Protein AF-A0A2S9GC72-F1 (afdb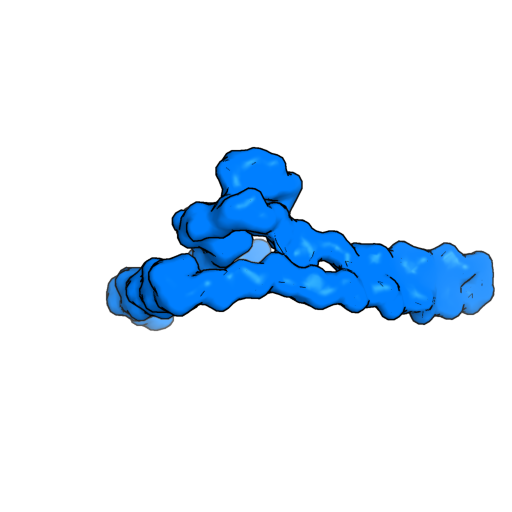_monomer_lite)

pLDDT: mean 93.56, std 5.14, range [63.34, 98.06]

Structure (mmCIF, N/CA/C/O backbone):
data_AF-A0A2S9GC72-F1
#
_entry.id   AF-A0A2S9GC72-F1
#
loop_
_atom_site.group_PDB
_atom_site.id
_atom_site.type_symbol
_atom_site.label_atom_id
_atom_site.label_alt_id
_atom_site.label_comp_id
_atom_site.label_asym_id
_atom_site.label_entity_id
_atom_site.label_seq_id
_atom_site.pdbx_PDB_ins_code
_atom_site.Cartn_x
_atom_site.Cartn_y
_atom_site.Cartn_z
_atom_site.occupancy
_atom_site.B_iso_or_equiv
_atom_site.auth_seq_id
_atom_site.auth_comp_id
_atom_site.auth_asym_id
_atom_site.auth_atom_id
_atom_site.pdbx_PDB_model_num
ATOM 1 N N . VAL A 1 1 ? -9.370 2.922 5.971 1.00 79.12 1 VAL A N 1
ATOM 2 C CA . VAL A 1 1 ? -10.715 3.375 6.407 1.00 79.12 1 VAL A CA 1
ATOM 3 C C . VAL A 1 1 ? -11.778 3.218 5.331 1.00 79.12 1 VAL A C 1
ATOM 5 O O . VAL A 1 1 ? -12.882 2.885 5.711 1.00 79.12 1 VAL A O 1
ATOM 8 N N . LEU A 1 2 ? -11.469 3.403 4.038 1.00 92.19 2 LEU A N 1
ATOM 9 C CA . LEU A 1 2 ? -12.451 3.293 2.944 1.00 92.19 2 LEU A CA 1
ATOM 10 C C . LEU A 1 2 ? -13.242 1.974 2.974 1.00 92.19 2 LEU A C 1
ATOM 12 O O . LEU A 1 2 ? -14.450 2.000 3.182 1.00 92.19 2 LEU A O 1
ATOM 16 N N . THR A 1 3 ? -12.553 0.832 2.911 1.00 92.06 3 THR A N 1
ATOM 17 C CA . THR A 1 3 ? -13.190 -0.497 2.952 1.00 92.06 3 THR A CA 1
ATOM 18 C C . THR A 1 3 ? -13.986 -0.737 4.239 1.00 92.06 3 THR A C 1
ATOM 20 O O . THR A 1 3 ? -15.102 -1.241 4.198 1.00 92.06 3 THR A O 1
ATOM 23 N N . MET A 1 4 ? -13.467 -0.301 5.394 1.00 92.25 4 MET A N 1
ATOM 24 C CA . MET A 1 4 ? -14.184 -0.382 6.680 1.00 92.25 4 MET A CA 1
ATOM 25 C C . MET A 1 4 ? -15.414 0.534 6.752 1.00 92.25 4 MET A C 1
ATOM 27 O O . MET A 1 4 ? -16.322 0.275 7.534 1.00 92.25 4 MET A O 1
ATOM 31 N N . ALA A 1 5 ? -15.447 1.600 5.955 1.00 93.81 5 ALA A N 1
ATOM 32 C CA . ALA A 1 5 ? -16.594 2.489 5.812 1.00 93.81 5 ALA A CA 1
ATOM 33 C C . ALA A 1 5 ? -17.584 2.002 4.735 1.00 93.81 5 ALA A C 1
ATOM 35 O O . ALA A 1 5 ? -18.521 2.724 4.409 1.00 93.81 5 ALA A O 1
ATOM 36 N N . GLY A 1 6 ? -17.379 0.803 4.174 1.00 92.25 6 GLY A N 1
ATOM 37 C CA . GLY A 1 6 ? -18.218 0.242 3.114 1.00 92.25 6 GLY A CA 1
ATOM 38 C C . GLY A 1 6 ? -18.016 0.892 1.744 1.00 92.25 6 GLY A C 1
ATOM 39 O O . GLY A 1 6 ? -18.833 0.679 0.854 1.00 92.25 6 GLY A O 1
ATOM 40 N N . VAL A 1 7 ? -16.956 1.686 1.570 1.00 94.56 7 VAL A N 1
ATOM 41 C CA . VAL A 1 7 ? -16.591 2.267 0.274 1.00 94.56 7 VAL A CA 1
ATOM 42 C C . VAL A 1 7 ? -15.793 1.236 -0.512 1.00 94.56 7 VAL A C 1
ATOM 44 O O . VAL A 1 7 ? -14.812 0.693 0.006 1.00 94.56 7 VAL A O 1
ATOM 47 N N . ASP A 1 8 ? -16.204 0.994 -1.757 1.00 92.81 8 ASP A N 1
ATOM 48 C CA . ASP A 1 8 ? -15.453 0.145 -2.676 1.00 92.81 8 ASP A CA 1
ATOM 49 C C . ASP A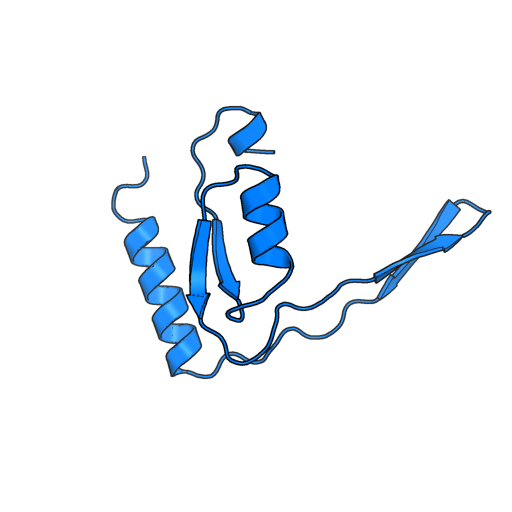 1 8 ? -14.089 0.775 -2.980 1.00 92.81 8 ASP A C 1
ATOM 51 O O . ASP A 1 8 ? -13.986 1.958 -3.310 1.00 92.81 8 ASP A O 1
ATOM 55 N N . ALA A 1 9 ? -13.025 0.003 -2.774 1.00 94.50 9 ALA A N 1
ATOM 56 C CA . ALA A 1 9 ? -11.660 0.485 -2.896 1.00 94.50 9 ALA A CA 1
ATOM 57 C C . ALA A 1 9 ? -10.698 -0.664 -3.204 1.00 94.50 9 ALA A C 1
ATOM 59 O O . ALA A 1 9 ? -10.672 -1.679 -2.504 1.00 94.50 9 ALA A O 1
ATOM 60 N N . LEU A 1 10 ? -9.841 -0.439 -4.201 1.00 95.94 10 LEU A N 1
ATOM 61 C CA . LEU A 1 10 ? -8.764 -1.339 -4.597 1.00 95.94 10 LEU A CA 1
ATOM 62 C C . LEU A 1 10 ? -7.405 -0.682 -4.330 1.00 95.94 10 LEU A C 1
ATOM 64 O O . LEU A 1 10 ? -7.122 0.407 -4.827 1.00 95.94 10 LEU A O 1
ATOM 68 N N . ALA A 1 11 ? -6.538 -1.352 -3.571 1.00 96.62 11 ALA A N 1
ATOM 69 C CA . ALA A 1 11 ? -5.156 -0.921 -3.392 1.00 96.62 11 ALA A CA 1
ATOM 70 C C . ALA A 1 11 ? -4.283 -1.431 -4.551 1.00 96.62 11 ALA A C 1
ATOM 72 O O . ALA A 1 11 ? -4.048 -2.630 -4.668 1.00 96.62 11 ALA A O 1
ATOM 73 N N . VAL A 1 12 ? -3.770 -0.537 -5.394 1.00 96.81 12 VAL A N 1
ATOM 74 C CA . VAL A 1 12 ? -2.797 -0.884 -6.444 1.00 96.81 12 VAL A CA 1
ATOM 75 C C . VAL A 1 12 ? -1.415 -0.436 -5.977 1.00 96.81 12 VAL A C 1
ATOM 77 O O . VAL A 1 12 ? -1.224 0.746 -5.691 1.00 96.81 12 VAL A O 1
ATOM 80 N N . LEU A 1 13 ? -0.459 -1.361 -5.851 1.00 95.75 13 LEU A N 1
ATOM 81 C CA . LEU A 1 13 ? 0.862 -1.056 -5.287 1.00 95.75 13 LEU A CA 1
ATOM 82 C C . LEU A 1 13 ? 1.997 -1.914 -5.868 1.00 95.75 13 LEU A C 1
ATOM 84 O O . LEU A 1 13 ? 1.762 -3.072 -6.224 1.00 95.75 13 LEU A O 1
ATOM 88 N N . PRO A 1 14 ? 3.234 -1.386 -5.912 1.00 94.88 14 PRO A N 1
ATOM 89 C CA . PRO A 1 14 ? 4.419 -2.203 -6.104 1.00 94.88 14 PRO A CA 1
ATOM 90 C C . PRO A 1 14 ? 4.738 -3.017 -4.842 1.00 94.88 14 PRO A C 1
ATOM 92 O O . PRO A 1 14 ? 4.636 -2.489 -3.732 1.00 94.88 14 PRO A O 1
ATOM 95 N N . ALA A 1 15 ? 5.137 -4.278 -5.002 1.00 94.56 15 ALA A N 1
ATOM 96 C CA . ALA A 1 15 ? 5.651 -5.099 -3.905 1.00 94.56 15 ALA A CA 1
ATOM 97 C C . ALA A 1 15 ? 6.486 -6.284 -4.413 1.00 94.56 15 ALA A C 1
ATOM 99 O O . ALA A 1 15 ? 6.226 -6.840 -5.485 1.00 94.56 15 ALA A O 1
ATOM 100 N N . ALA A 1 16 ? 7.444 -6.719 -3.593 1.00 92.44 16 ALA A N 1
ATOM 101 C CA . ALA A 1 16 ? 8.161 -7.969 -3.813 1.00 92.44 16 ALA A CA 1
ATOM 102 C C . ALA A 1 16 ? 7.268 -9.192 -3.526 1.00 92.44 16 ALA A C 1
ATOM 104 O O . ALA A 1 16 ? 6.289 -9.120 -2.783 1.00 92.44 16 ALA A O 1
ATOM 105 N N . ALA A 1 17 ? 7.630 -10.354 -4.080 1.00 84.38 17 ALA A N 1
ATOM 106 C CA . ALA A 1 17 ? 6.807 -11.569 -4.017 1.00 84.38 17 ALA A CA 1
ATOM 107 C C . ALA A 1 17 ? 6.441 -12.030 -2.589 1.00 84.38 17 ALA A C 1
ATOM 109 O O . ALA A 1 17 ? 5.375 -12.603 -2.389 1.00 84.38 17 ALA A O 1
ATOM 110 N N . ASN A 1 18 ? 7.305 -11.767 -1.605 1.00 86.75 18 ASN A N 1
ATOM 111 C CA . ASN A 1 18 ? 7.117 -12.167 -0.204 1.00 86.75 18 ASN A CA 1
ATOM 112 C C . ASN A 1 18 ? 7.036 -10.956 0.737 1.00 86.75 18 ASN A C 1
ATOM 114 O O . ASN A 1 18 ? 7.452 -11.032 1.894 1.00 86.75 18 ASN A O 1
ATOM 118 N N . ASP A 1 19 ? 6.564 -9.821 0.230 1.00 93.62 19 ASP A N 1
ATOM 119 C CA . ASP A 1 19 ? 6.512 -8.589 1.004 1.00 93.62 19 ASP A CA 1
ATOM 120 C C . ASP A 1 19 ? 5.515 -8.690 2.180 1.00 93.62 19 ASP A C 1
ATOM 122 O O . ASP A 1 19 ? 4.343 -9.041 1.968 1.00 93.62 19 ASP A O 1
ATOM 126 N N . PRO A 1 20 ? 5.921 -8.355 3.423 1.00 94.31 20 PRO A N 1
ATOM 127 C CA . PRO A 1 20 ? 5.017 -8.326 4.573 1.00 94.31 20 PRO A CA 1
ATOM 128 C C . PRO A 1 20 ? 3.774 -7.448 4.365 1.00 94.31 20 PRO A C 1
ATOM 130 O O . PRO A 1 20 ? 2.716 -7.746 4.928 1.00 94.31 20 PRO A O 1
ATOM 133 N N . LEU A 1 21 ? 3.864 -6.402 3.536 1.00 94.62 21 LEU A N 1
ATOM 134 C CA . LEU A 1 21 ? 2.744 -5.527 3.194 1.00 94.62 21 LEU A CA 1
ATOM 135 C C . LEU A 1 21 ? 1.600 -6.293 2.516 1.00 94.62 21 LEU A C 1
ATOM 137 O O . LEU A 1 21 ? 0.434 -6.056 2.834 1.00 94.62 21 LEU A O 1
ATOM 141 N N . VAL A 1 22 ? 1.914 -7.251 1.639 1.00 95.31 22 VAL A N 1
ATOM 142 C CA . VAL A 1 22 ? 0.907 -8.072 0.944 1.00 95.31 22 VAL A CA 1
ATOM 143 C C . VAL A 1 22 ? 0.174 -8.973 1.939 1.00 95.31 22 VAL A C 1
ATOM 145 O O . VAL A 1 22 ? -1.056 -9.050 1.933 1.00 95.31 22 VAL A O 1
ATOM 148 N N . SER A 1 23 ? 0.918 -9.581 2.868 1.00 94.88 23 SER A N 1
ATOM 149 C CA . SER A 1 23 ? 0.336 -10.398 3.942 1.00 94.88 23 SER A CA 1
ATOM 150 C C . SER A 1 23 ? -0.562 -9.571 4.873 1.00 94.88 23 SER A C 1
ATOM 152 O O . SER A 1 23 ? -1.621 -10.039 5.305 1.00 94.88 23 SER A O 1
ATOM 154 N N . ALA A 1 24 ? -0.174 -8.324 5.158 1.00 95.31 24 ALA A N 1
ATOM 155 C CA . ALA A 1 24 ? -0.971 -7.403 5.961 1.00 95.31 24 ALA A CA 1
ATOM 156 C C . ALA A 1 24 ? -2.277 -7.000 5.254 1.00 95.31 24 ALA A C 1
ATOM 158 O O . ALA A 1 24 ? -3.336 -7.025 5.884 1.00 95.31 24 ALA A O 1
ATOM 159 N N . LEU A 1 25 ? -2.231 -6.694 3.951 1.00 95.69 25 LEU A N 1
ATOM 160 C CA . LEU A 1 25 ? -3.423 -6.379 3.153 1.00 95.69 25 LEU A CA 1
ATOM 161 C C . LEU A 1 25 ? -4.407 -7.554 3.110 1.00 95.69 25 LEU A C 1
ATOM 163 O O . LEU A 1 25 ? -5.608 -7.356 3.308 1.00 95.69 25 LEU A O 1
ATOM 167 N N . GLN A 1 26 ? -3.897 -8.776 2.928 1.00 95.19 26 GLN A N 1
ATOM 168 C CA . GLN A 1 26 ? -4.711 -9.989 2.956 1.00 95.19 26 GLN A CA 1
ATOM 169 C C . GLN A 1 26 ? -5.364 -10.204 4.326 1.00 95.19 26 GLN A C 1
ATOM 171 O O . GLN A 1 26 ? -6.567 -10.451 4.400 1.00 95.19 26 GLN A O 1
ATOM 176 N N . SER A 1 27 ? -4.596 -10.062 5.410 1.00 96.12 27 SER A N 1
ATOM 177 C CA . SER A 1 27 ? -5.107 -10.209 6.781 1.00 96.12 27 SER A CA 1
ATOM 178 C C . SER A 1 27 ? -6.166 -9.157 7.125 1.00 96.12 27 SER A C 1
ATOM 180 O O . SER A 1 27 ? -7.096 -9.437 7.876 1.00 96.12 27 SER A O 1
ATOM 182 N N . ALA A 1 28 ? -6.047 -7.955 6.555 1.00 95.19 28 ALA A N 1
ATOM 183 C CA . ALA A 1 28 ? -7.002 -6.864 6.718 1.00 95.19 28 ALA A CA 1
ATOM 184 C C . ALA A 1 28 ? -8.214 -6.945 5.767 1.00 95.19 28 ALA A C 1
ATOM 186 O O . ALA A 1 28 ? -9.055 -6.046 5.798 1.00 95.19 28 ALA A O 1
ATOM 187 N N . ALA A 1 29 ? -8.301 -7.980 4.919 1.00 94.62 29 ALA A N 1
ATOM 188 C CA . ALA A 1 29 ? -9.332 -8.141 3.890 1.00 94.62 29 ALA A CA 1
ATOM 189 C C . ALA A 1 29 ? -9.493 -6.904 2.979 1.00 94.62 29 ALA A C 1
ATOM 191 O O . ALA A 1 29 ? -10.599 -6.550 2.569 1.00 94.62 29 ALA A O 1
ATOM 192 N N . VAL A 1 30 ? -8.385 -6.227 2.669 1.00 96.50 30 VAL A N 1
ATOM 193 C CA . VAL A 1 30 ? -8.363 -5.106 1.721 1.00 96.50 30 VAL A CA 1
ATOM 194 C C . VAL A 1 30 ? -8.163 -5.677 0.316 1.00 96.50 30 VAL A C 1
ATOM 196 O O . VAL A 1 30 ? -7.183 -6.390 0.123 1.00 96.50 30 VAL A O 1
ATOM 199 N N . PRO A 1 31 ? -9.026 -5.393 -0.675 1.00 96.25 31 PRO A N 1
ATOM 200 C CA . PRO A 1 31 ? -8.765 -5.771 -2.062 1.00 96.25 31 PRO A CA 1
ATOM 201 C C . PRO A 1 31 ? -7.486 -5.103 -2.572 1.00 96.25 31 PRO A C 1
ATOM 203 O O . PRO A 1 31 ? -7.286 -3.902 -2.369 1.00 96.25 31 PRO A O 1
ATOM 206 N N . TYR A 1 32 ? -6.623 -5.854 -3.257 1.00 96.38 32 TYR A N 1
ATOM 207 C CA . TYR A 1 32 ? -5.374 -5.312 -3.787 1.00 96.38 32 TYR A CA 1
ATOM 208 C C . TYR A 1 32 ? -4.961 -5.920 -5.131 1.00 96.38 32 TYR A C 1
ATOM 210 O O . TYR A 1 32 ? -5.314 -7.052 -5.462 1.00 96.38 32 TYR A O 1
ATOM 218 N N . ARG A 1 33 ? -4.153 -5.165 -5.882 1.00 96.38 33 ARG A N 1
ATOM 219 C CA . ARG A 1 33 ? -3.420 -5.596 -7.078 1.00 96.38 33 ARG A CA 1
ATOM 220 C C . ARG A 1 33 ? -1.941 -5.272 -6.878 1.00 96.38 33 AR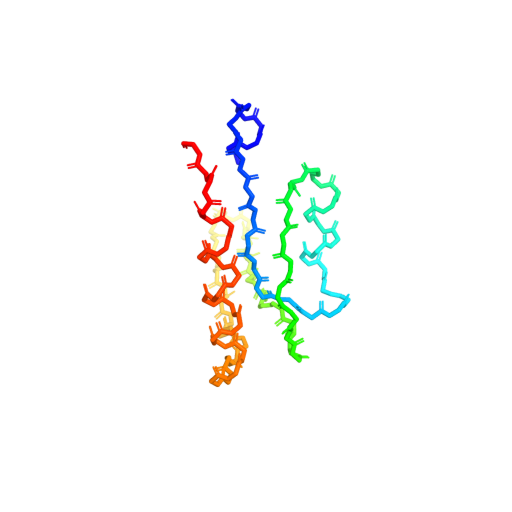G A C 1
ATOM 222 O O . ARG A 1 33 ? -1.577 -4.110 -6.706 1.00 96.38 33 ARG A O 1
ATOM 229 N N . VAL A 1 34 ? -1.101 -6.305 -6.906 1.00 96.00 34 VAL A N 1
ATOM 230 C CA . VAL A 1 34 ? 0.356 -6.155 -6.807 1.00 96.00 34 VAL A CA 1
ATOM 231 C C . VAL A 1 34 ? 0.958 -5.983 -8.197 1.00 96.00 34 VAL A C 1
ATOM 233 O O . VAL A 1 34 ? 0.640 -6.741 -9.115 1.00 96.00 34 VAL A O 1
ATOM 236 N N . VAL A 1 35 ? 1.866 -5.021 -8.324 1.00 95.38 35 VAL A N 1
ATOM 237 C CA . VAL A 1 35 ? 2.809 -4.917 -9.439 1.00 95.38 35 VAL A CA 1
ATOM 238 C C . VAL A 1 35 ? 4.177 -5.385 -8.934 1.00 95.38 35 VAL A C 1
ATOM 240 O O . VAL A 1 35 ? 4.723 -4.762 -8.027 1.00 95.38 35 VAL A O 1
ATOM 243 N N . PRO A 1 36 ? 4.724 -6.501 -9.440 1.00 93.00 36 PRO A N 1
ATOM 244 C CA . PRO A 1 36 ? 5.953 -7.062 -8.891 1.00 93.00 36 PRO A CA 1
ATOM 245 C C . PRO A 1 36 ? 7.146 -6.102 -8.972 1.00 93.00 36 PRO A C 1
ATOM 247 O O . PRO A 1 36 ? 7.378 -5.481 -10.011 1.00 93.00 36 PRO A O 1
ATOM 250 N N . THR A 1 37 ? 7.926 -6.036 -7.894 1.00 91.69 37 THR A N 1
ATOM 251 C CA . THR A 1 37 ? 9.227 -5.350 -7.834 1.00 91.69 37 THR A CA 1
ATOM 252 C C . THR A 1 37 ? 10.307 -6.256 -7.253 1.00 91.69 37 THR A C 1
ATOM 254 O O . THR A 1 37 ? 10.009 -7.224 -6.555 1.00 91.69 37 THR A O 1
ATOM 257 N N . ASP A 1 38 ? 11.570 -5.935 -7.537 1.00 89.12 38 ASP A N 1
ATOM 258 C CA . ASP A 1 38 ? 12.718 -6.711 -7.049 1.00 89.12 38 ASP A CA 1
ATOM 259 C C . ASP A 1 38 ? 12.990 -6.467 -5.557 1.00 89.12 38 ASP A C 1
ATOM 261 O O . ASP A 1 38 ? 13.358 -7.379 -4.817 1.00 89.12 38 ASP A O 1
ATOM 265 N N . GLU A 1 39 ? 12.781 -5.229 -5.109 1.00 90.50 39 GLU A N 1
ATOM 266 C CA . GLU A 1 39 ? 12.982 -4.804 -3.727 1.00 90.50 39 GLU A CA 1
ATOM 267 C C . GLU A 1 39 ? 11.647 -4.725 -2.966 1.00 90.50 39 GLU A C 1
ATOM 269 O O . GLU A 1 39 ? 10.608 -4.411 -3.567 1.00 90.50 39 GLU A O 1
ATOM 274 N N . PRO A 1 40 ? 11.658 -5.002 -1.648 1.00 90.88 40 PRO A N 1
ATOM 275 C CA . PRO A 1 40 ? 10.478 -4.869 -0.806 1.00 90.88 40 PRO A CA 1
ATOM 276 C C . PRO A 1 40 ? 10.073 -3.401 -0.604 1.00 90.88 40 PRO A C 1
ATOM 278 O O . PRO A 1 40 ? 10.851 -2.464 -0.800 1.00 90.88 40 PRO A O 1
ATOM 281 N N . ALA A 1 41 ? 8.838 -3.202 -0.160 1.00 92.00 41 ALA A N 1
ATOM 282 C CA . ALA A 1 41 ? 8.322 -1.936 0.311 1.00 92.00 41 ALA A CA 1
ATOM 283 C C . ALA A 1 41 ? 9.110 -1.460 1.536 1.00 92.00 41 ALA A C 1
ATOM 285 O O . ALA A 1 41 ? 9.477 -2.234 2.422 1.00 92.00 41 ALA A O 1
ATOM 286 N N . ARG A 1 42 ? 9.324 -0.145 1.598 1.00 93.44 42 ARG A N 1
ATOM 287 C CA . ARG A 1 42 ? 10.014 0.476 2.725 1.00 93.44 42 ARG A CA 1
ATOM 288 C C . ARG A 1 42 ? 9.292 0.265 4.056 1.00 93.44 42 ARG A C 1
ATOM 290 O O . ARG A 1 42 ? 8.061 0.266 4.130 1.00 93.44 42 ARG A O 1
ATOM 297 N N . THR A 1 43 ? 10.070 0.247 5.123 1.00 92.31 43 THR A N 1
ATOM 298 C CA . THR A 1 43 ? 9.631 0.274 6.510 1.00 92.31 43 THR A CA 1
ATOM 299 C C . THR A 1 43 ? 9.823 1.668 7.101 1.00 92.31 43 THR A C 1
ATOM 301 O O . THR A 1 43 ? 10.926 2.204 7.165 1.00 92.31 43 THR A O 1
ATOM 304 N N . ASN A 1 44 ? 8.736 2.251 7.605 1.00 93.25 44 ASN A N 1
ATOM 305 C CA . ASN A 1 44 ? 8.810 3.457 8.426 1.00 93.25 44 ASN A CA 1
ATOM 306 C C . ASN A 1 44 ? 8.805 3.054 9.902 1.00 93.25 44 ASN A C 1
ATOM 308 O O . ASN A 1 44 ? 7.866 2.399 10.361 1.00 93.25 44 ASN A O 1
ATOM 312 N N . LEU A 1 45 ? 9.815 3.482 10.656 1.00 95.38 45 LEU A N 1
ATOM 313 C CA . LEU A 1 45 ? 9.915 3.208 12.086 1.00 95.38 45 LEU A CA 1
ATOM 314 C C . LEU A 1 45 ? 9.408 4.408 12.889 1.00 95.38 45 LEU A C 1
ATOM 316 O O . LEU A 1 45 ? 9.823 5.544 12.664 1.00 95.38 45 LEU A O 1
ATOM 320 N N . THR A 1 46 ? 8.518 4.147 13.844 1.00 97.06 46 THR A N 1
ATOM 321 C CA . THR A 1 46 ? 8.094 5.134 14.845 1.00 97.06 46 THR A CA 1
ATOM 322 C C . THR A 1 46 ? 8.548 4.660 16.218 1.00 97.06 46 THR A C 1
ATOM 324 O O . THR A 1 46 ? 8.206 3.553 16.630 1.00 97.06 46 THR A O 1
ATOM 327 N N . ILE A 1 47 ? 9.320 5.493 16.908 1.00 97.75 47 ILE A N 1
ATOM 328 C CA . ILE A 1 47 ? 9.784 5.264 18.277 1.00 97.75 47 ILE A CA 1
ATOM 329 C C . ILE A 1 47 ? 8.974 6.184 19.181 1.00 97.75 47 ILE A C 1
ATOM 331 O O . ILE A 1 47 ? 8.981 7.394 18.967 1.00 97.75 47 ILE A O 1
ATOM 335 N N . THR A 1 48 ? 8.285 5.615 20.167 1.00 97.94 48 THR A N 1
ATOM 336 C CA . THR A 1 48 ? 7.551 6.375 21.185 1.00 97.94 48 THR A CA 1
ATOM 337 C C . THR A 1 48 ? 8.315 6.313 22.499 1.00 97.94 48 THR A C 1
ATOM 339 O O . THR A 1 48 ? 8.647 5.226 22.972 1.00 97.94 48 THR A O 1
ATOM 342 N N . GLU A 1 49 ? 8.585 7.473 23.085 1.00 98.00 49 GLU A N 1
ATOM 343 C CA . GLU A 1 49 ? 9.291 7.618 24.356 1.00 98.00 49 GLU A CA 1
ATOM 344 C C . GLU A 1 49 ? 8.307 7.754 25.528 1.00 98.00 49 GLU A C 1
ATOM 346 O O . GLU A 1 49 ? 7.104 7.957 25.354 1.00 98.00 49 GLU A O 1
ATOM 351 N N . HIS A 1 50 ? 8.813 7.611 26.755 1.00 97.06 50 HIS A N 1
ATOM 352 C CA . HIS A 1 50 ? 7.990 7.591 27.972 1.00 97.06 50 HIS A CA 1
ATOM 353 C C . HIS A 1 50 ? 7.281 8.924 28.256 1.00 97.06 50 HIS A C 1
ATOM 355 O O . HIS A 1 50 ? 6.284 8.946 28.973 1.00 97.06 50 HIS A O 1
ATOM 361 N N . ASP A 1 51 ? 7.793 10.025 27.711 1.00 96.94 51 ASP A N 1
ATOM 362 C CA . ASP A 1 51 ? 7.207 11.364 27.810 1.00 96.94 51 ASP A CA 1
ATOM 363 C C . ASP A 1 51 ? 6.139 11.633 26.730 1.00 96.94 51 ASP A C 1
ATOM 365 O O . ASP A 1 51 ? 5.552 12.714 26.694 1.00 96.94 51 ASP A O 1
ATOM 369 N N . GLY A 1 52 ? 5.865 10.651 25.864 1.00 97.00 52 GLY A N 1
ATOM 370 C CA . GLY A 1 52 ? 4.929 10.767 24.749 1.00 97.00 52 GLY A CA 1
ATOM 371 C C . GLY A 1 52 ? 5.531 11.373 23.478 1.00 97.00 52 GLY A C 1
ATOM 372 O O . GLY A 1 52 ? 4.819 11.474 22.474 1.00 97.00 52 GLY A O 1
ATOM 373 N N . THR A 1 53 ? 6.816 11.741 23.475 1.00 97.62 53 THR A N 1
ATOM 374 C CA . THR A 1 53 ? 7.524 12.164 22.262 1.00 97.62 53 THR A CA 1
ATOM 375 C C . THR A 1 53 ? 7.579 11.008 21.263 1.00 97.62 53 THR A C 1
ATOM 377 O O . THR A 1 53 ? 7.742 9.843 21.633 1.00 97.62 53 THR A O 1
ATOM 380 N N . THR A 1 54 ? 7.418 11.319 19.971 1.00 98.06 54 THR A N 1
ATOM 381 C CA . THR A 1 54 ? 7.554 10.331 18.893 1.00 98.06 54 THR A CA 1
ATOM 382 C C . THR A 1 54 ? 8.635 10.745 17.904 1.00 98.06 54 THR A C 1
ATOM 384 O O . THR A 1 54 ? 8.622 11.857 17.377 1.00 98.06 54 THR A O 1
ATOM 387 N N . THR A 1 55 ? 9.556 9.828 17.617 1.00 97.38 55 THR A N 1
ATOM 388 C CA . THR A 1 55 ? 10.578 9.988 16.578 1.00 97.38 55 THR A CA 1
ATOM 389 C C . THR A 1 55 ? 10.232 9.098 15.391 1.00 97.38 55 THR A C 1
ATOM 391 O O . THR A 1 55 ? 10.067 7.887 15.540 1.00 97.38 55 THR A O 1
ATOM 394 N N . LYS A 1 56 ? 10.118 9.691 14.197 1.00 96.94 56 LYS A N 1
ATOM 395 C CA . LYS A 1 56 ? 9.789 8.981 12.953 1.00 96.94 56 LYS A CA 1
ATOM 396 C C . LYS A 1 56 ? 11.004 8.899 12.039 1.00 96.94 56 LYS A C 1
ATOM 398 O O . LYS A 1 56 ? 11.499 9.926 11.578 1.00 96.94 56 LYS A O 1
ATOM 403 N N . ILE A 1 57 ? 11.423 7.682 11.723 1.00 96.94 57 ILE A N 1
ATOM 404 C CA . ILE A 1 57 ? 12.503 7.386 10.782 1.00 96.94 57 ILE A CA 1
ATOM 405 C C . ILE A 1 57 ? 11.864 6.819 9.512 1.00 96.94 57 ILE A C 1
ATOM 407 O O . ILE A 1 57 ? 11.173 5.803 9.561 1.00 96.94 57 ILE A O 1
ATOM 411 N N . ASN A 1 58 ? 12.065 7.500 8.384 1.00 94.12 58 ASN A N 1
ATOM 412 C CA . ASN A 1 58 ? 11.536 7.084 7.086 1.00 94.12 58 ASN A CA 1
ATOM 413 C C . ASN A 1 58 ? 12.713 6.766 6.172 1.00 94.12 58 ASN A C 1
ATOM 415 O O . ASN A 1 58 ? 13.491 7.665 5.845 1.00 94.12 58 ASN A O 1
ATOM 419 N N . GLU A 1 59 ? 12.841 5.513 5.760 1.00 92.00 59 GLU A N 1
ATOM 420 C CA . GLU A 1 59 ? 13.819 5.152 4.743 1.00 92.00 59 GLU A CA 1
ATOM 421 C C . GLU A 1 59 ? 13.320 5.547 3.338 1.00 92.00 59 GLU A C 1
ATOM 423 O O . GLU A 1 59 ? 12.103 5.664 3.095 1.00 92.00 59 GLU A O 1
ATOM 428 N N . PRO A 1 60 ? 14.239 5.810 2.393 1.00 91.88 60 PRO A N 1
ATOM 429 C CA . PRO A 1 60 ? 13.884 5.917 0.986 1.00 91.88 60 PRO A CA 1
ATOM 430 C C . PRO A 1 60 ? 13.149 4.658 0.518 1.00 91.88 60 P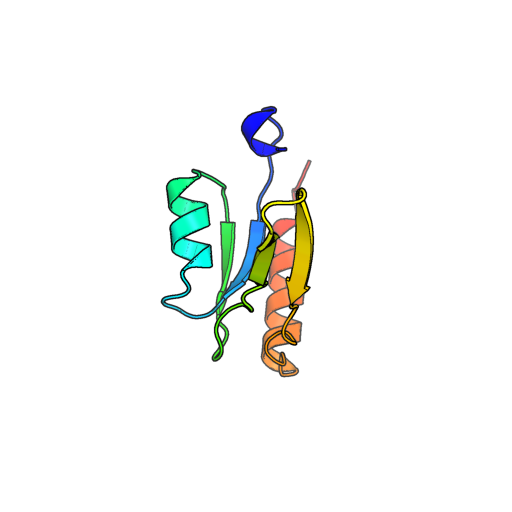RO A C 1
ATOM 432 O O . PRO A 1 60 ? 13.447 3.553 0.956 1.00 91.88 60 PRO A O 1
ATOM 435 N N . GLY A 1 61 ? 12.174 4.830 -0.373 1.00 88.81 61 GLY A N 1
ATOM 436 C CA . GLY A 1 61 ? 11.561 3.687 -1.045 1.00 88.81 61 GLY A CA 1
ATOM 437 C C . GLY A 1 61 ? 12.515 3.047 -2.050 1.00 88.81 61 GLY A C 1
ATOM 438 O O . GLY A 1 61 ? 13.448 3.703 -2.520 1.00 88.81 61 GLY A O 1
ATOM 439 N N . ALA A 1 62 ? 12.224 1.798 -2.414 1.00 89.31 62 ALA A N 1
ATOM 440 C CA . ALA A 1 62 ? 12.861 1.127 -3.538 1.00 89.31 62 ALA A CA 1
ATOM 441 C C . ALA A 1 62 ? 12.792 1.991 -4.806 1.00 89.31 62 ALA A C 1
ATOM 443 O O . ALA A 1 62 ? 11.774 2.635 -5.094 1.00 89.31 62 ALA A O 1
ATOM 444 N N . THR A 1 63 ? 13.876 1.995 -5.580 1.00 90.31 63 THR A N 1
ATOM 445 C CA . THR A 1 63 ? 13.891 2.697 -6.866 1.00 90.31 63 THR A CA 1
ATOM 446 C C . THR A 1 63 ? 13.118 1.879 -7.892 1.00 90.31 63 THR A C 1
ATOM 448 O O . THR A 1 63 ? 13.448 0.726 -8.152 1.00 90.31 63 THR A O 1
ATOM 451 N N . LEU A 1 64 ? 12.110 2.486 -8.519 1.00 90.94 64 LEU A N 1
ATOM 452 C CA . LEU A 1 64 ? 11.440 1.881 -9.666 1.00 90.94 64 LEU A CA 1
ATOM 453 C C . LEU A 1 64 ? 12.235 2.197 -10.931 1.00 90.94 64 LEU A C 1
ATOM 455 O O . LEU A 1 64 ? 12.426 3.363 -11.279 1.00 90.94 64 LEU A O 1
ATOM 459 N N . ASN A 1 65 ? 12.685 1.157 -11.629 1.00 91.44 65 ASN A N 1
ATOM 460 C CA . ASN A 1 65 ? 13.195 1.316 -12.985 1.00 91.44 65 ASN A CA 1
ATOM 461 C C . ASN A 1 65 ? 12.046 1.674 -13.951 1.00 91.44 65 ASN A C 1
ATOM 463 O O . ASN A 1 65 ? 10.862 1.596 -13.612 1.00 91.44 65 ASN A O 1
ATOM 467 N N . GLU A 1 66 ? 12.393 2.083 -15.170 1.00 95.12 66 GLU A N 1
ATOM 468 C CA . GLU A 1 66 ? 11.417 2.566 -16.152 1.00 95.12 66 GLU A CA 1
ATOM 469 C C . GLU A 1 66 ? 10.341 1.522 -16.495 1.00 95.12 66 GLU A C 1
ATOM 471 O O . GLU A 1 66 ? 9.163 1.863 -16.620 1.00 95.12 66 GLU A O 1
ATOM 476 N N . SER A 1 67 ? 10.713 0.242 -16.591 1.00 93.62 67 SER A N 1
ATOM 477 C CA . SER A 1 67 ? 9.761 -0.833 -16.885 1.00 93.62 67 SER A CA 1
ATOM 478 C C . SER A 1 67 ? 8.787 -1.073 -15.731 1.00 93.62 67 SER A C 1
ATOM 480 O O . SER A 1 67 ? 7.5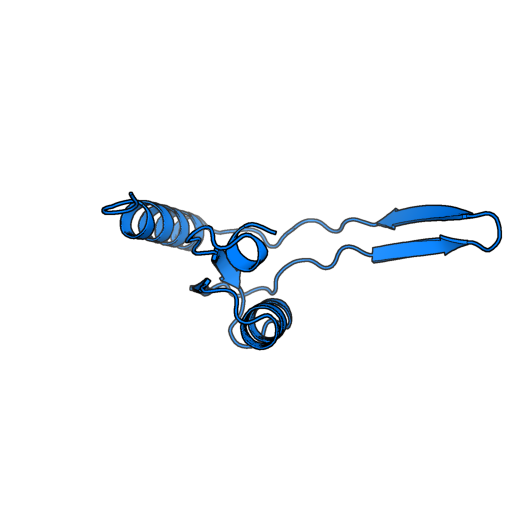89 -1.209 -15.978 1.00 93.62 67 SER A O 1
ATOM 482 N N . ALA A 1 68 ? 9.262 -1.069 -14.483 1.00 92.50 68 ALA A N 1
ATOM 483 C CA . ALA A 1 68 ? 8.417 -1.201 -13.299 1.00 92.50 68 AL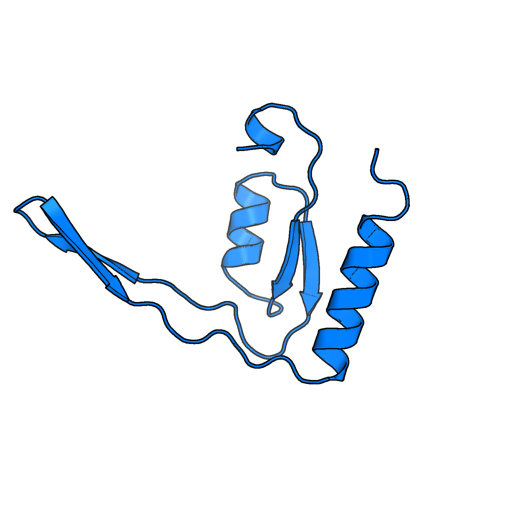A A CA 1
ATOM 484 C C . ALA A 1 68 ? 7.475 0.001 -13.147 1.00 92.50 68 ALA A C 1
ATOM 486 O O . ALA A 1 68 ? 6.291 -0.176 -12.860 1.00 92.50 68 ALA A O 1
ATOM 487 N N . LEU A 1 69 ? 7.967 1.219 -13.398 1.00 95.38 69 LEU A N 1
ATOM 488 C CA . LEU A 1 69 ? 7.150 2.431 -13.355 1.00 95.38 69 LEU A CA 1
ATOM 489 C C . LEU A 1 69 ? 6.042 2.409 -14.415 1.00 95.38 69 LEU A C 1
ATOM 491 O O . LEU A 1 69 ? 4.899 2.768 -14.121 1.00 95.38 69 LEU A O 1
ATOM 495 N N . ARG A 1 70 ? 6.357 1.957 -15.632 1.00 97.56 70 ARG A N 1
ATOM 496 C CA . ARG A 1 70 ? 5.369 1.804 -16.703 1.00 97.56 70 ARG A CA 1
ATOM 497 C C . ARG A 1 70 ? 4.327 0.745 -16.356 1.00 97.56 70 ARG A C 1
ATOM 499 O O . ARG A 1 70 ? 3.142 1.046 -16.404 1.00 97.56 70 ARG A O 1
ATOM 506 N N . ALA A 1 71 ? 4.760 -0.438 -15.920 1.00 96.50 71 ALA A N 1
ATOM 507 C CA . ALA A 1 71 ? 3.853 -1.504 -15.497 1.00 96.50 71 ALA A CA 1
ATOM 508 C C . ALA A 1 71 ? 2.938 -1.062 -14.345 1.00 96.50 71 ALA A C 1
ATOM 510 O O . ALA A 1 71 ? 1.757 -1.405 -14.321 1.00 96.50 71 ALA A O 1
ATOM 511 N N . PHE A 1 72 ? 3.467 -0.273 -13.406 1.00 96.75 72 PHE A N 1
ATOM 512 C CA . PHE A 1 72 ? 2.671 0.274 -12.315 1.00 96.75 72 PHE A CA 1
ATOM 513 C C . PHE A 1 72 ? 1.646 1.296 -12.805 1.00 96.75 72 PHE A C 1
ATOM 515 O O . PHE A 1 72 ? 0.488 1.241 -12.397 1.00 96.75 72 PHE A O 1
ATOM 522 N N . THR A 1 73 ? 2.044 2.173 -13.725 1.00 97.56 73 THR A N 1
ATOM 523 C CA . THR A 1 73 ? 1.142 3.149 -14.349 1.00 97.56 73 THR A CA 1
ATOM 524 C C . THR A 1 73 ? 0.008 2.455 -15.104 1.00 97.56 73 THR A C 1
ATOM 526 O O . THR A 1 73 ? -1.156 2.776 -14.875 1.00 97.56 73 THR A O 1
ATOM 529 N N . ASP A 1 74 ? 0.331 1.464 -15.936 1.00 97.94 74 ASP A N 1
ATOM 530 C CA . ASP A 1 74 ? -0.652 0.693 -16.702 1.00 97.94 74 ASP A CA 1
ATOM 531 C C . ASP A 1 74 ? -1.630 -0.032 -15.759 1.00 97.94 74 ASP A C 1
ATOM 533 O O . ASP A 1 74 ? -2.841 0.049 -15.934 1.00 97.94 74 ASP A O 1
ATOM 537 N N . ALA A 1 75 ? -1.130 -0.642 -14.677 1.00 97.56 75 ALA A N 1
ATOM 538 C CA . ALA A 1 75 ? -1.977 -1.312 -13.690 1.00 97.56 75 ALA A CA 1
ATOM 539 C C . ALA A 1 75 ? -2.948 -0.364 -12.967 1.00 97.56 75 ALA A C 1
ATOM 541 O O . ALA A 1 75 ? -4.054 -0.781 -12.615 1.00 97.56 75 ALA A O 1
ATOM 542 N N . VAL A 1 76 ? -2.538 0.885 -12.724 1.00 97.25 76 VAL A N 1
ATOM 543 C CA . VAL A 1 76 ? -3.405 1.920 -12.145 1.00 97.25 76 VAL A CA 1
ATOM 544 C C . VAL A 1 76 ? -4.472 2.349 -13.148 1.00 97.25 76 VAL A C 1
ATOM 546 O O . VAL A 1 76 ? -5.637 2.447 -12.769 1.00 97.25 76 VAL A O 1
ATOM 549 N N . LEU A 1 77 ? -4.102 2.573 -14.412 1.00 97.50 77 LEU A N 1
ATOM 550 C CA . LEU A 1 77 ? -5.050 2.954 -15.464 1.00 97.50 77 LEU A CA 1
ATOM 551 C C . LEU A 1 77 ? -6.086 1.855 -15.712 1.00 97.50 77 LEU A C 1
ATOM 553 O O . LEU A 1 77 ? -7.277 2.145 -15.705 1.00 97.50 77 LEU A O 1
ATOM 557 N N . ASP A 1 78 ? -5.649 0.601 -15.827 1.00 96.75 78 ASP A N 1
ATOM 558 C CA . ASP A 1 78 ? -6.530 -0.564 -15.951 1.00 96.75 78 ASP A CA 1
ATOM 559 C C . ASP A 1 78 ? -7.520 -0.670 -14.783 1.00 96.75 78 ASP A C 1
ATOM 561 O O . ASP A 1 78 ? -8.670 -1.045 -14.966 1.00 96.75 78 ASP A O 1
ATOM 565 N N . ALA A 1 79 ? -7.055 -0.407 -13.556 1.00 95.44 79 ALA A N 1
ATOM 566 C CA . ALA A 1 79 ? -7.890 -0.487 -12.360 1.00 95.44 79 ALA A CA 1
ATOM 567 C C . ALA A 1 79 ? -8.891 0.672 -12.262 1.00 95.44 79 ALA A C 1
ATOM 569 O O . ALA A 1 79 ? -9.943 0.523 -11.645 1.00 95.44 79 ALA A O 1
ATOM 570 N N . ALA A 1 80 ? -8.540 1.827 -12.825 1.00 94.81 80 ALA A N 1
ATOM 571 C CA . ALA A 1 80 ? -9.414 2.986 -12.888 1.00 94.81 80 ALA A CA 1
ATOM 572 C C . ALA A 1 80 ? -10.454 2.862 -14.011 1.00 94.81 80 ALA A C 1
ATOM 574 O O . ALA A 1 80 ? -11.538 3.434 -13.895 1.00 94.81 80 ALA A O 1
ATOM 575 N N . ASP A 1 81 ? -10.147 2.126 -15.082 1.00 92.31 81 ASP A N 1
ATOM 576 C CA . ASP A 1 81 ? -11.082 1.886 -16.176 1.00 92.31 81 ASP A CA 1
ATOM 577 C C . ASP A 1 81 ? -12.258 1.024 -15.687 1.00 92.31 81 ASP A C 1
ATOM 579 O O . ASP A 1 81 ? -12.124 -0.163 -15.391 1.00 92.31 81 ASP A O 1
ATOM 583 N N . GLY A 1 82 ? -13.424 1.654 -15.534 1.00 76.81 82 GLY A N 1
ATOM 584 C CA . GLY A 1 82 ? -14.621 1.032 -14.960 1.00 76.81 82 GLY A CA 1
ATOM 585 C C . GLY A 1 82 ? -14.804 1.223 -13.451 1.00 76.81 82 GLY A C 1
ATOM 586 O O . GLY A 1 82 ? -15.780 0.706 -12.905 1.00 76.81 82 GLY A O 1
ATOM 587 N N . ALA A 1 83 ? -13.931 1.982 -12.780 1.00 81.56 83 ALA A N 1
ATOM 588 C CA . ALA A 1 83 ? -14.199 2.457 -11.424 1.00 81.56 83 ALA A CA 1
ATOM 589 C C . ALA A 1 83 ? -15.369 3.465 -11.439 1.00 81.56 83 ALA A C 1
ATOM 591 O O . ALA A 1 83 ? -15.429 4.339 -12.308 1.00 81.56 83 ALA A O 1
ATOM 592 N N . ALA A 1 84 ? -16.315 3.298 -10.509 1.00 63.34 84 ALA A N 1
ATOM 593 C CA . ALA A 1 84 ? -17.566 4.062 -10.432 1.00 63.34 84 ALA A CA 1
ATOM 594 C C . ALA A 1 84 ? -17.421 5.434 -9.755 1.00 63.34 84 ALA A C 1
ATOM 596 O O . ALA A 1 84 ? -16.602 5.556 -8.814 1.00 63.34 84 ALA A O 1
#

Radius of gyration: 15.69 Å; chains: 1; bounding box: 32×24×45 Å

Secondary structure (DSSP, 8-state):
-TGGGT----EEEEE-TT-HHHHHHHHTT--EEEEE-SSPPPPEEEEE-TTS-EEEEEPPPPPPPHHHHHHHHHHHHHHHTT--

Foldseek 3Di:
DCVVVVHDDEAEEEAAPPAVVVVVCVVVVHHYDYQYDPDGFWDWDWDADPVRDIDIDGDDTDDDDPVSVVSSVVSVVVVCVPDD

Sequence (84 aa):
VLTMAGVDALAVLPAAANDPLVSALQSAAVPYRVVPTDEPARTNLTITEHDGTTTKINEPGATLNESALRAFTDAVLDAADGAA